Protein AF-A0A661XAY2-F1 (afdb_monomer_lite)

pLDDT: mean 92.09, std 10.61, range [42.34, 98.44]

Sequence (103 aa):
MWQAWVNGLLGVWLFIAAFLNLGANGNMWDNLIIGIIVAIVGYLMIKDKPWQAWLSIIVGIWLIIAAFIPSLIVGAGNMWNHIIVGVLVMIAGFGALGGGQNA

Radius of gyration: 13.25 Å; chains: 1; bounding box: 34×20×36 Å

Secondary structure (DSSP, 8-state):
-HHHHHHHHHHHHHHHHTTS---HHHHHHHHHHHHHHHHHHHHHTTTT-HHHHHHHHHHHHHHHHHTT-GGGTSHHHHHHHHHHHHHHHHHHHHHHHHTTS--

Structure (mmCIF, N/CA/C/O backbone):
data_AF-A0A661XAY2-F1
#
_entry.id   AF-A0A661XAY2-F1
#
loop_
_atom_site.group_PDB
_atom_site.id
_atom_site.type_symbol
_atom_site.label_atom_id
_atom_site.label_alt_id
_atom_site.label_comp_id
_atom_site.label_asym_id
_atom_site.label_entity_id
_atom_site.label_seq_id
_atom_site.pdbx_PDB_ins_code
_atom_site.Cartn_x
_atom_site.Cartn_y
_atom_site.Cartn_z
_atom_site.occupancy
_atom_site.B_iso_or_equiv
_atom_site.auth_seq_id
_atom_site.auth_comp_id
_atom_site.auth_asym_id
_atom_site.auth_atom_id
_atom_site.pdbx_PDB_model_num
ATOM 1 N N . MET A 1 1 ? -16.773 0.516 6.836 1.00 78.56 1 MET A N 1
ATOM 2 C CA . MET A 1 1 ? -17.112 -0.483 5.784 1.00 78.56 1 MET A CA 1
ATOM 3 C C . MET A 1 1 ? -16.584 -0.068 4.418 1.00 78.56 1 MET A C 1
ATOM 5 O O . MET A 1 1 ? -15.903 -0.867 3.791 1.00 78.56 1 MET A O 1
ATOM 9 N N . TRP A 1 2 ? -16.854 1.156 3.952 1.00 91.44 2 TRP A N 1
ATOM 10 C CA . TRP A 1 2 ? -16.358 1.624 2.651 1.00 91.44 2 TRP A CA 1
ATOM 11 C C . TRP A 1 2 ? -14.819 1.683 2.583 1.00 91.44 2 TRP A C 1
ATOM 13 O O . TRP A 1 2 ? -14.250 1.343 1.554 1.00 91.44 2 TRP A O 1
ATOM 23 N N . GLN A 1 3 ? -14.143 2.007 3.693 1.00 93.94 3 GLN A N 1
ATOM 24 C CA . GLN A 1 3 ? -12.677 2.036 3.797 1.00 93.94 3 GLN A CA 1
ATOM 25 C C . GLN A 1 3 ? -12.061 0.666 3.494 1.00 93.94 3 GLN A C 1
ATOM 27 O O . GLN A 1 3 ? -11.141 0.546 2.697 1.00 93.94 3 GLN A O 1
ATOM 32 N N . ALA A 1 4 ? -12.625 -0.382 4.096 1.00 92.00 4 ALA A N 1
ATOM 33 C CA . ALA A 1 4 ? -12.182 -1.758 3.921 1.00 92.00 4 ALA A CA 1
ATOM 34 C C . ALA A 1 4 ? -12.340 -2.231 2.464 1.00 92.00 4 ALA A C 1
ATOM 36 O O . ALA A 1 4 ? -11.437 -2.868 1.928 1.00 92.00 4 ALA A O 1
ATOM 37 N N . TRP A 1 5 ? -13.444 -1.855 1.805 1.00 94.25 5 TRP A N 1
ATOM 38 C CA . TRP A 1 5 ? -13.650 -2.112 0.376 1.00 94.25 5 TRP A CA 1
ATOM 39 C C . TRP A 1 5 ? -12.644 -1.377 -0.505 1.00 94.25 5 TRP A C 1
ATOM 41 O O . TRP A 1 5 ? -12.042 -2.004 -1.371 1.00 94.25 5 TRP A O 1
ATOM 51 N N . VAL A 1 6 ? -12.432 -0.078 -0.269 1.00 95.38 6 VAL A N 1
ATOM 52 C CA . VAL A 1 6 ? -11.441 0.717 -1.013 1.00 95.38 6 VAL A CA 1
ATOM 53 C C . VAL A 1 6 ? -10.060 0.094 -0.876 1.00 95.38 6 VAL A C 1
ATOM 55 O O . VAL A 1 6 ? -9.405 -0.160 -1.880 1.00 95.38 6 VAL A O 1
ATOM 58 N N . ASN A 1 7 ? -9.645 -0.223 0.348 1.00 94.94 7 ASN A N 1
ATOM 59 C CA . ASN A 1 7 ? -8.351 -0.836 0.593 1.00 94.94 7 ASN A CA 1
ATOM 60 C C . ASN A 1 7 ? -8.242 -2.191 -0.123 1.00 94.94 7 ASN A C 1
ATOM 62 O O . ASN A 1 7 ? -7.321 -2.405 -0.898 1.00 94.94 7 ASN A O 1
ATOM 66 N N . GLY A 1 8 ? -9.239 -3.068 0.028 1.00 95.25 8 GLY A N 1
ATOM 67 C CA . GLY A 1 8 ? -9.253 -4.369 -0.643 1.00 95.25 8 GLY A CA 1
ATOM 68 C C . GLY A 1 8 ? -9.122 -4.255 -2.165 1.00 95.25 8 GLY A C 1
ATOM 69 O O . GLY A 1 8 ? -8.300 -4.946 -2.763 1.00 95.25 8 GLY A O 1
ATOM 70 N N . LEU A 1 9 ? -9.864 -3.331 -2.784 1.00 97.62 9 LEU A N 1
ATOM 71 C CA . LEU A 1 9 ? -9.795 -3.071 -4.225 1.00 97.62 9 LEU A CA 1
ATOM 72 C C . LEU A 1 9 ? -8.442 -2.500 -4.666 1.00 97.62 9 LEU A C 1
ATOM 74 O O . LEU A 1 9 ? -7.945 -2.896 -5.717 1.00 97.62 9 LEU A O 1
ATOM 78 N N . LEU A 1 10 ? -7.817 -1.625 -3.873 1.00 97.62 10 LEU A N 1
ATOM 79 C CA . LEU A 1 10 ? -6.466 -1.122 -4.156 1.00 97.62 10 LEU A CA 1
ATOM 80 C C . LEU A 1 10 ? -5.421 -2.239 -4.096 1.00 97.62 10 LEU A C 1
ATOM 82 O O . LEU A 1 10 ? -4.508 -2.272 -4.917 1.00 97.62 10 LEU A O 1
ATOM 86 N N . GLY A 1 11 ? -5.583 -3.190 -3.175 1.00 96.06 11 GLY A N 1
A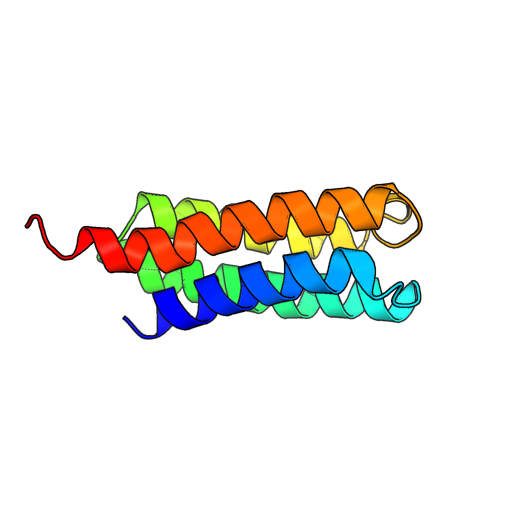TOM 87 C CA . GLY A 1 11 ? -4.742 -4.382 -3.129 1.00 96.06 11 GLY A CA 1
ATOM 88 C C . GLY A 1 11 ? -4.897 -5.267 -4.371 1.00 96.06 11 GLY A C 1
ATOM 89 O O . GLY A 1 11 ? -3.899 -5.720 -4.932 1.00 96.06 11 GLY A O 1
ATOM 90 N N . VAL A 1 12 ? -6.135 -5.467 -4.842 1.00 97.81 12 VAL A N 1
ATOM 91 C CA . VAL A 1 12 ? -6.411 -6.189 -6.100 1.00 97.81 12 VAL A CA 1
ATOM 92 C C . VAL A 1 12 ? -5.782 -5.462 -7.287 1.00 97.81 12 VAL A C 1
ATOM 94 O O . VAL A 1 12 ? -5.141 -6.095 -8.123 1.00 97.81 12 VAL A O 1
ATOM 97 N N . TRP A 1 13 ? -5.936 -4.138 -7.352 1.00 97.75 13 TRP A N 1
ATOM 98 C CA . TRP A 1 13 ? -5.338 -3.322 -8.404 1.00 97.75 13 TRP A CA 1
ATOM 99 C C . TRP A 1 13 ? -3.815 -3.477 -8.446 1.00 97.75 13 TRP A C 1
ATOM 101 O O . TRP A 1 13 ? -3.290 -3.813 -9.502 1.00 97.75 13 TRP A O 1
ATOM 111 N N . LEU A 1 14 ? -3.117 -3.327 -7.314 1.00 96.69 14 LEU A N 1
ATOM 112 C CA . LEU A 1 14 ? -1.660 -3.505 -7.239 1.00 96.69 14 LEU A CA 1
ATOM 113 C C . LEU A 1 14 ? -1.227 -4.900 -7.693 1.00 96.69 14 LEU A C 1
ATOM 115 O O . LEU A 1 14 ? -0.265 -5.043 -8.443 1.00 96.69 14 LEU A O 1
ATOM 119 N N . PHE A 1 15 ? -1.962 -5.936 -7.286 1.00 97.12 15 PHE A N 1
ATOM 120 C CA . PHE A 1 15 ? -1.672 -7.296 -7.726 1.00 97.12 15 PHE A CA 1
ATOM 121 C C . PHE A 1 15 ? -1.774 -7.436 -9.251 1.00 97.12 15 PHE A C 1
ATOM 123 O O . PHE A 1 15 ? -0.908 -8.048 -9.867 1.00 97.12 15 PHE A O 1
ATOM 130 N N . ILE A 1 16 ? -2.798 -6.844 -9.872 1.00 96.75 16 ILE A N 1
ATOM 131 C CA . ILE A 1 16 ? -2.952 -6.841 -11.334 1.00 96.75 16 ILE A CA 1
ATOM 132 C C . ILE A 1 16 ? -1.854 -5.992 -11.994 1.00 96.75 16 ILE A C 1
ATOM 134 O O . ILE A 1 16 ? -1.270 -6.423 -12.989 1.00 96.75 16 ILE A O 1
ATOM 138 N N . ALA A 1 17 ? -1.536 -4.823 -11.430 1.00 94.19 17 ALA A N 1
ATOM 139 C CA . ALA A 1 17 ? -0.535 -3.887 -11.943 1.00 94.19 17 ALA A CA 1
ATOM 140 C C . ALA A 1 17 ? 0.855 -4.525 -12.087 1.00 94.19 17 ALA A C 1
ATOM 142 O O . ALA A 1 17 ? 1.561 -4.225 -13.054 1.00 94.19 17 ALA A O 1
ATOM 143 N N . ALA A 1 18 ? 1.186 -5.496 -11.226 1.00 94.00 18 ALA A N 1
ATOM 144 C CA . ALA A 1 18 ? 2.412 -6.289 -11.318 1.00 94.00 18 ALA A CA 1
ATOM 145 C C . ALA A 1 18 ? 2.632 -6.928 -12.703 1.00 94.00 18 ALA A C 1
ATOM 147 O O . ALA A 1 18 ? 3.775 -7.153 -13.107 1.00 94.00 18 ALA A O 1
ATOM 148 N N . PHE A 1 19 ? 1.552 -7.206 -13.438 1.00 94.31 19 PHE A N 1
ATOM 149 C CA . PHE A 1 19 ? 1.576 -7.881 -14.737 1.00 94.31 19 PHE A CA 1
ATOM 150 C C . PHE A 1 19 ? 1.356 -6.935 -15.928 1.00 94.31 19 PHE A C 1
ATOM 152 O O . PHE A 1 19 ? 1.498 -7.363 -17.073 1.00 94.31 19 PHE A O 1
ATOM 159 N N . LEU A 1 20 ? 1.036 -5.656 -15.694 1.00 89.75 20 LEU A N 1
ATOM 160 C CA . LEU A 1 20 ? 0.697 -4.694 -16.754 1.00 89.75 20 LEU A CA 1
ATOM 161 C C . LEU A 1 20 ? 1.917 -4.026 -17.414 1.00 89.75 20 LEU A C 1
ATOM 163 O O . LEU A 1 20 ? 1.743 -3.253 -18.352 1.00 89.75 20 LEU A O 1
ATOM 167 N N . ASN A 1 21 ? 3.138 -4.327 -16.951 1.00 84.44 21 ASN A N 1
ATOM 168 C CA . ASN A 1 21 ? 4.404 -3.772 -17.454 1.00 84.44 21 ASN A CA 1
ATOM 169 C C . ASN A 1 21 ? 4.336 -2.252 -17.711 1.00 84.44 21 ASN A C 1
ATOM 171 O O . ASN A 1 21 ? 4.684 -1.757 -18.787 1.00 84.44 21 ASN A O 1
ATOM 175 N N . LEU A 1 22 ? 3.836 -1.511 -16.718 1.00 86.69 22 LEU A N 1
ATOM 176 C CA . LEU A 1 22 ? 3.797 -0.054 -16.768 1.00 86.69 22 LEU A CA 1
ATOM 177 C C . LEU A 1 22 ? 5.231 0.488 -16.869 1.00 86.69 22 LEU A C 1
ATOM 179 O O . LEU A 1 22 ? 6.159 -0.031 -16.247 1.00 86.69 22 LEU A O 1
ATOM 183 N N . GLY A 1 23 ? 5.421 1.548 -17.656 1.00 90.69 23 GLY A N 1
ATOM 184 C CA . GLY A 1 23 ? 6.717 2.219 -17.751 1.00 90.69 23 GLY A CA 1
ATOM 185 C C . GLY A 1 23 ? 7.158 2.801 -16.403 1.00 90.69 23 GLY A C 1
ATOM 186 O O . GLY A 1 23 ? 6.329 3.053 -15.531 1.00 90.69 23 GLY A O 1
ATOM 187 N N . ALA A 1 24 ? 8.454 3.084 -16.248 1.00 91.19 24 ALA A N 1
ATOM 188 C CA . ALA A 1 24 ? 9.030 3.521 -14.972 1.00 91.19 24 ALA A CA 1
ATOM 189 C C . ALA A 1 24 ? 8.302 4.729 -14.347 1.00 91.19 24 ALA A C 1
ATOM 191 O O . ALA A 1 24 ? 7.912 4.701 -13.184 1.00 91.19 24 ALA A O 1
ATOM 192 N N . ASN A 1 25 ? 8.032 5.768 -15.144 1.00 94.12 25 ASN A N 1
ATOM 193 C CA . ASN A 1 25 ? 7.262 6.925 -14.679 1.00 94.12 25 ASN A CA 1
ATOM 194 C C . ASN A 1 25 ? 5.837 6.538 -14.246 1.00 94.12 25 ASN A C 1
ATOM 196 O O . ASN A 1 25 ? 5.327 7.086 -13.276 1.00 94.12 25 ASN A O 1
ATOM 200 N N . GLY A 1 26 ? 5.207 5.581 -14.935 1.00 94.06 26 GLY A N 1
ATOM 201 C CA . GLY A 1 26 ? 3.889 5.061 -14.574 1.00 94.06 26 GLY A CA 1
ATOM 202 C C . GLY A 1 26 ? 3.903 4.354 -13.219 1.00 94.06 26 GLY A C 1
ATOM 203 O O . GLY A 1 26 ? 3.107 4.707 -12.359 1.00 94.06 26 GLY A O 1
ATOM 204 N N . ASN A 1 27 ? 4.851 3.437 -12.995 1.00 95.44 27 ASN A N 1
ATOM 205 C CA . ASN A 1 27 ? 4.998 2.730 -11.714 1.00 95.44 27 ASN A CA 1
ATOM 206 C C . ASN A 1 27 ? 5.321 3.675 -10.550 1.00 95.44 27 ASN A C 1
ATOM 208 O O . ASN A 1 27 ? 4.830 3.472 -9.443 1.00 95.44 27 ASN A O 1
ATOM 212 N N . MET A 1 28 ? 6.117 4.723 -10.789 1.00 96.06 28 MET A N 1
ATOM 213 C CA . MET A 1 28 ? 6.385 5.745 -9.774 1.00 96.06 28 MET A CA 1
ATOM 214 C C . MET A 1 28 ? 5.084 6.414 -9.309 1.00 96.06 28 MET A C 1
ATOM 216 O O . MET A 1 28 ? 4.818 6.488 -8.110 1.00 96.06 28 MET A O 1
ATOM 220 N N . TRP A 1 29 ? 4.268 6.891 -10.254 1.00 97.19 29 TRP A N 1
ATOM 221 C CA . TRP A 1 29 ? 3.000 7.548 -9.936 1.00 97.19 29 TRP A CA 1
ATOM 222 C C . TRP A 1 29 ? 1.967 6.586 -9.348 1.00 97.19 29 TRP A C 1
ATOM 224 O O . TRP A 1 29 ? 1.263 6.970 -8.417 1.00 97.19 29 TRP A O 1
ATOM 234 N N . ASP A 1 30 ? 1.912 5.348 -9.838 1.00 96.19 30 ASP A N 1
ATOM 235 C CA . ASP A 1 30 ? 1.055 4.287 -9.302 1.00 96.19 30 ASP A CA 1
ATOM 236 C C . ASP A 1 30 ? 1.368 4.039 -7.816 1.00 96.19 30 ASP A C 1
ATOM 238 O O . ASP A 1 30 ? 0.498 4.211 -6.957 1.00 96.19 30 ASP A O 1
ATOM 242 N N . ASN A 1 31 ? 2.643 3.797 -7.490 1.00 96.25 31 ASN A N 1
ATOM 243 C CA . ASN A 1 31 ? 3.104 3.605 -6.114 1.00 96.25 31 ASN A CA 1
ATOM 244 C C . ASN A 1 31 ? 2.805 4.822 -5.220 1.00 96.25 31 ASN A C 1
ATOM 246 O O . ASN A 1 31 ? 2.324 4.653 -4.099 1.00 96.25 31 ASN A O 1
ATOM 250 N N . LEU A 1 32 ? 3.039 6.050 -5.702 1.00 97.44 32 LEU A N 1
ATOM 251 C CA . LEU A 1 32 ? 2.758 7.267 -4.928 1.00 97.44 32 LEU A CA 1
ATOM 252 C C . LEU A 1 32 ? 1.271 7.424 -4.614 1.00 97.44 32 LEU A C 1
ATOM 254 O O . LEU A 1 32 ? 0.896 7.591 -3.453 1.00 97.44 32 LEU A O 1
ATOM 258 N N . ILE A 1 33 ? 0.426 7.392 -5.644 1.00 98.06 33 ILE A N 1
ATOM 259 C CA . ILE A 1 33 ? -1.005 7.672 -5.505 1.00 98.06 33 ILE A CA 1
ATOM 260 C C . ILE A 1 33 ? -1.654 6.598 -4.636 1.00 98.06 33 ILE A C 1
ATOM 262 O O . ILE A 1 33 ? -2.361 6.922 -3.678 1.00 98.06 33 ILE A O 1
ATOM 266 N N . ILE A 1 34 ? -1.378 5.324 -4.917 1.00 97.94 34 ILE A N 1
ATOM 267 C CA . ILE A 1 34 ? -1.968 4.222 -4.157 1.00 97.94 34 ILE A CA 1
ATOM 268 C C . ILE A 1 34 ? -1.431 4.208 -2.734 1.00 97.94 34 ILE A C 1
ATOM 270 O O . ILE A 1 34 ? -2.218 4.049 -1.804 1.00 97.94 34 ILE A O 1
ATOM 274 N N . GLY A 1 35 ? -0.130 4.433 -2.540 1.00 97.56 35 GLY A N 1
ATOM 275 C CA . GLY A 1 35 ? 0.471 4.500 -1.210 1.00 97.56 35 GLY A CA 1
ATOM 276 C C . GLY A 1 35 ? -0.185 5.553 -0.320 1.00 97.56 35 GLY A C 1
ATOM 277 O O . GLY A 1 35 ? -0.552 5.260 0.821 1.00 97.56 35 GLY A O 1
ATOM 278 N N . ILE A 1 36 ? -0.431 6.749 -0.864 1.00 98.44 36 ILE A N 1
ATOM 279 C CA . ILE A 1 36 ? -1.136 7.828 -0.159 1.00 98.44 36 ILE A CA 1
ATOM 280 C C . ILE A 1 36 ? -2.566 7.411 0.199 1.00 98.44 36 ILE A C 1
ATOM 282 O O . ILE A 1 36 ? -2.976 7.562 1.353 1.00 98.44 36 ILE A O 1
ATOM 286 N N . ILE A 1 37 ? -3.326 6.869 -0.758 1.00 98.25 37 ILE A N 1
ATOM 287 C CA . ILE A 1 37 ? -4.720 6.476 -0.512 1.00 98.25 37 ILE A CA 1
ATOM 288 C C . ILE A 1 37 ? -4.782 5.365 0.543 1.00 98.25 37 ILE A C 1
ATOM 290 O O . ILE A 1 37 ? -5.553 5.480 1.495 1.00 98.25 37 ILE A O 1
ATOM 294 N N . VAL A 1 38 ? -3.948 4.329 0.425 1.00 98.06 38 VAL A N 1
ATOM 295 C CA . VAL A 1 38 ? -3.879 3.207 1.374 1.00 98.06 38 VAL A CA 1
ATOM 296 C C . VAL A 1 38 ? -3.520 3.696 2.783 1.00 98.06 38 VAL A C 1
ATOM 298 O O . VAL A 1 38 ? -4.150 3.274 3.755 1.00 98.06 38 VAL A O 1
ATOM 301 N N . ALA A 1 39 ? -2.575 4.633 2.917 1.00 97.50 39 ALA A N 1
ATOM 302 C CA . ALA A 1 39 ? -2.208 5.196 4.215 1.00 97.50 39 ALA A CA 1
ATOM 303 C C . ALA A 1 39 ? -3.358 5.992 4.860 1.00 97.50 39 ALA A C 1
ATOM 305 O O . ALA A 1 39 ? -3.655 5.803 6.043 1.00 97.50 39 ALA A O 1
ATOM 306 N N . ILE A 1 40 ? -4.043 6.842 4.083 1.00 97.88 40 ILE A N 1
ATOM 307 C CA . ILE A 1 40 ? -5.197 7.624 4.559 1.00 97.88 40 ILE A CA 1
ATOM 308 C C . ILE A 1 40 ? -6.343 6.692 4.961 1.00 97.88 40 ILE A C 1
ATOM 310 O O . ILE A 1 40 ? -6.902 6.823 6.050 1.00 97.88 40 ILE A O 1
ATOM 314 N N . VAL A 1 41 ? -6.681 5.727 4.106 1.00 96.00 41 VAL A N 1
ATOM 315 C CA . VAL A 1 41 ? -7.745 4.749 4.363 1.00 96.00 41 VAL A CA 1
ATOM 316 C C . VAL A 1 41 ? -7.429 3.925 5.612 1.00 96.00 41 VAL A C 1
ATOM 318 O O . VAL A 1 41 ? -8.303 3.761 6.463 1.00 96.00 41 VAL A O 1
ATOM 321 N N . GLY A 1 42 ? -6.177 3.492 5.777 1.00 95.31 42 GLY A N 1
ATOM 322 C CA . GLY A 1 42 ? -5.698 2.829 6.986 1.00 95.31 42 GLY A CA 1
ATOM 323 C C . GLY A 1 42 ? -5.892 3.677 8.241 1.00 95.31 42 GLY A C 1
ATOM 324 O O . GLY A 1 42 ? -6.467 3.203 9.219 1.00 95.31 42 GLY A O 1
ATOM 325 N N . TYR A 1 43 ? -5.502 4.952 8.205 1.00 96.50 43 TYR A N 1
ATOM 326 C CA . TYR A 1 43 ? -5.703 5.877 9.324 1.00 96.50 43 TYR A CA 1
ATOM 327 C C . TYR A 1 43 ? -7.182 6.014 9.716 1.00 96.50 43 TYR A C 1
ATOM 329 O O . TYR A 1 43 ? -7.530 5.942 10.898 1.00 96.50 43 TYR A O 1
ATOM 337 N N . LEU A 1 44 ? -8.073 6.121 8.728 1.00 94.62 44 LEU A N 1
ATOM 338 C CA . LEU A 1 44 ? -9.520 6.202 8.954 1.00 94.62 44 LEU A CA 1
ATOM 339 C C . LEU A 1 44 ? -10.123 4.912 9.540 1.00 94.62 44 LEU A C 1
ATOM 341 O O . LEU A 1 44 ? -11.250 4.949 10.032 1.00 94.62 44 LEU A O 1
ATOM 345 N N . MET A 1 45 ? -9.399 3.788 9.509 1.00 91.38 45 MET A N 1
ATOM 346 C CA . MET A 1 45 ? -9.840 2.492 10.040 1.00 91.38 45 MET A CA 1
ATOM 347 C C . MET A 1 45 ? -9.362 2.200 11.472 1.00 91.38 45 MET A C 1
ATOM 349 O O . MET A 1 45 ? -9.812 1.211 12.054 1.00 91.38 45 MET A O 1
ATOM 353 N N . ILE A 1 46 ? -8.484 3.029 12.060 1.00 92.75 46 ILE A N 1
ATOM 354 C CA . ILE A 1 46 ? -7.805 2.737 13.344 1.00 92.75 46 ILE A CA 1
ATOM 355 C C . ILE A 1 46 ? -8.784 2.365 14.465 1.00 92.75 46 ILE A C 1
ATOM 357 O O . ILE A 1 46 ? -8.514 1.440 15.229 1.00 92.75 46 ILE A O 1
ATOM 361 N N . LYS A 1 47 ? -9.915 3.074 14.564 1.00 88.06 47 LYS A N 1
ATOM 362 C CA . LYS A 1 47 ? -10.889 2.886 15.650 1.00 88.06 47 LYS A CA 1
ATOM 363 C C . LYS A 1 47 ? -11.660 1.571 15.547 1.00 88.06 47 LYS A C 1
ATOM 365 O O . LYS A 1 47 ? -11.999 0.993 16.572 1.00 88.06 47 LYS A O 1
ATOM 370 N N . ASP A 1 48 ? -11.909 1.101 14.328 1.00 87.00 48 ASP A N 1
ATOM 371 C CA . ASP A 1 48 ? -12.786 -0.046 14.089 1.00 87.00 48 ASP A CA 1
ATOM 372 C C . ASP A 1 48 ? -12.000 -1.359 14.002 1.00 87.00 48 ASP A C 1
ATOM 374 O O . ASP A 1 48 ? -12.481 -2.413 14.426 1.00 87.00 48 ASP A O 1
ATOM 378 N N . LYS A 1 49 ? -10.812 -1.314 13.382 1.00 89.75 49 LYS A N 1
ATOM 379 C CA . LYS A 1 49 ? -10.022 -2.487 12.974 1.00 89.75 49 LYS A CA 1
ATOM 380 C C . LYS A 1 49 ? -8.521 -2.179 13.109 1.00 89.75 49 LYS A C 1
ATOM 382 O O . LYS A 1 49 ? -7.845 -1.965 12.102 1.00 89.75 49 LYS A O 1
ATOM 387 N N . PRO A 1 50 ? -7.984 -2.117 14.344 1.00 90.69 50 PRO A N 1
ATOM 388 C CA . PRO A 1 50 ? -6.684 -1.505 14.617 1.00 90.69 50 PRO A CA 1
ATOM 389 C C . PRO A 1 50 ? -5.517 -2.216 13.928 1.00 90.69 50 PRO A C 1
ATOM 391 O O . PRO A 1 50 ? -4.658 -1.550 13.357 1.00 90.69 50 PRO A O 1
ATOM 39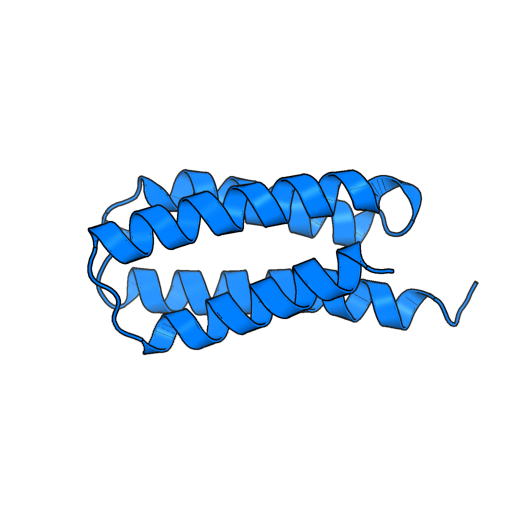4 N N . TRP A 1 51 ? -5.472 -3.552 13.927 1.00 94.25 51 TRP A N 1
ATOM 395 C CA . TRP A 1 51 ? -4.351 -4.261 13.301 1.00 94.25 51 TRP A CA 1
ATOM 396 C C . TRP A 1 51 ? -4.369 -4.121 11.771 1.00 94.25 51 TRP A C 1
ATOM 398 O O . TRP A 1 51 ? -3.319 -3.898 11.170 1.00 94.25 51 TRP A O 1
ATOM 408 N N . GLN A 1 52 ? -5.551 -4.170 11.141 1.00 95.00 52 GLN A N 1
ATOM 409 C CA . GLN A 1 52 ? -5.704 -3.944 9.699 1.00 95.00 52 GLN A CA 1
ATOM 410 C C . GLN A 1 52 ? -5.370 -2.500 9.316 1.00 95.00 52 GLN A C 1
ATOM 412 O O . GLN A 1 52 ? -4.738 -2.255 8.287 1.00 95.00 52 GLN A O 1
ATOM 417 N N . ALA A 1 53 ? -5.775 -1.543 10.150 1.00 94.94 53 ALA A N 1
ATOM 418 C CA . ALA A 1 53 ? -5.466 -0.132 9.982 1.00 94.94 53 ALA A CA 1
ATOM 419 C C . ALA A 1 53 ? -3.953 0.109 9.994 1.00 94.94 53 ALA A C 1
ATOM 421 O O . ALA A 1 53 ? -3.422 0.692 9.051 1.00 94.94 53 ALA A O 1
ATOM 422 N N . TRP A 1 54 ? -3.247 -0.408 11.002 1.00 97.06 54 TRP A N 1
ATOM 423 C CA . TRP A 1 54 ? -1.792 -0.278 11.094 1.00 97.06 54 TRP A CA 1
ATOM 424 C C . TRP A 1 54 ? -1.063 -0.963 9.943 1.00 97.06 54 TRP A C 1
ATOM 426 O O . TRP A 1 54 ? -0.150 -0.364 9.377 1.00 97.06 54 TRP A O 1
ATOM 436 N N . LEU A 1 55 ? -1.497 -2.163 9.541 1.00 97.12 55 LEU A N 1
ATOM 437 C CA . LEU A 1 55 ? -0.950 -2.834 8.362 1.00 97.12 55 LEU A CA 1
ATOM 438 C C . LEU A 1 55 ? -1.086 -1.950 7.112 1.00 97.12 55 LEU A C 1
ATOM 440 O O . LEU A 1 55 ? -0.113 -1.748 6.393 1.00 97.12 55 LEU A O 1
ATOM 444 N N . SER A 1 56 ? -2.264 -1.364 6.894 1.00 97.31 56 SER A N 1
ATOM 445 C CA . SER A 1 56 ? -2.518 -0.472 5.755 1.00 97.31 56 SER A CA 1
ATOM 446 C C . SER A 1 56 ? -1.649 0.781 5.806 1.00 97.31 56 SER A C 1
ATOM 448 O O . SER A 1 56 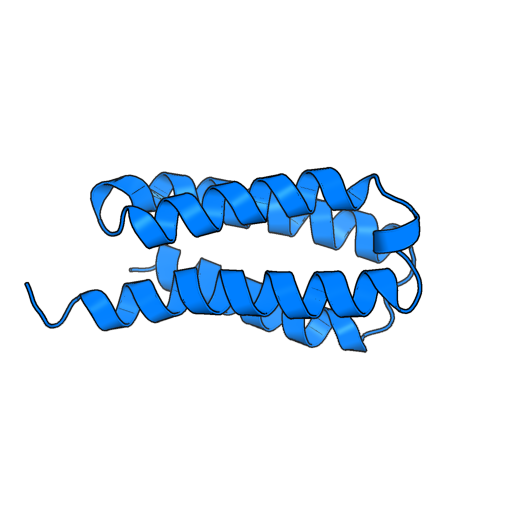? -1.031 1.135 4.814 1.00 97.31 56 SER A O 1
ATOM 450 N N . ILE A 1 57 ? -1.538 1.428 6.968 1.00 97.69 57 ILE A N 1
ATOM 451 C CA . ILE A 1 57 ? -0.708 2.629 7.137 1.00 97.69 57 ILE A CA 1
ATOM 452 C C . ILE A 1 57 ? 0.749 2.328 6.786 1.00 97.69 57 ILE A C 1
ATOM 454 O O . ILE A 1 57 ? 1.351 3.046 5.990 1.00 97.69 57 ILE A O 1
ATOM 458 N N . ILE A 1 58 ? 1.304 1.250 7.342 1.00 98.31 58 ILE A N 1
ATOM 459 C CA . ILE A 1 58 ? 2.701 0.866 7.118 1.00 98.31 58 ILE A CA 1
ATOM 460 C C . ILE A 1 58 ? 2.938 0.541 5.641 1.00 98.31 58 ILE A C 1
ATOM 462 O O . ILE A 1 58 ? 3.908 1.020 5.055 1.00 98.31 58 ILE A O 1
ATOM 466 N N . VAL A 1 59 ? 2.042 -0.227 5.020 1.00 98.12 59 VAL A N 1
ATOM 467 C CA . VAL A 1 59 ? 2.171 -0.619 3.610 1.00 98.12 59 VAL A CA 1
ATOM 468 C C . VAL A 1 59 ? 1.974 0.575 2.666 1.00 98.12 59 VAL A C 1
ATOM 470 O O . VAL A 1 59 ? 2.694 0.701 1.677 1.00 98.12 59 VAL A O 1
ATOM 473 N N . GLY A 1 60 ? 1.063 1.494 2.989 1.00 97.75 60 GLY A N 1
ATOM 474 C CA . GLY A 1 60 ? 0.875 2.736 2.240 1.00 97.75 60 GLY A CA 1
ATOM 475 C C . GLY A 1 60 ? 2.105 3.645 2.303 1.00 97.75 60 GLY A C 1
ATOM 476 O O . GLY A 1 60 ? 2.563 4.143 1.277 1.00 97.75 60 GLY A O 1
ATOM 477 N N . ILE A 1 61 ? 2.710 3.789 3.487 1.00 98.38 61 ILE A N 1
ATOM 478 C CA . ILE A 1 61 ? 3.977 4.519 3.657 1.00 98.38 61 ILE A CA 1
ATOM 479 C C . ILE A 1 61 ? 5.108 3.837 2.877 1.00 98.38 61 ILE A C 1
ATOM 481 O O . ILE A 1 61 ? 5.884 4.517 2.206 1.00 98.38 61 ILE A O 1
ATOM 485 N N . TRP A 1 62 ? 5.188 2.505 2.920 1.00 98.31 62 TRP A N 1
ATOM 486 C CA . TRP A 1 62 ? 6.168 1.750 2.141 1.00 98.31 62 TRP A CA 1
ATOM 487 C C . TRP A 1 62 ? 6.050 2.027 0.640 1.00 98.31 62 TRP A C 1
ATOM 489 O O . TRP A 1 62 ? 7.065 2.288 0.004 1.00 98.31 62 TRP A O 1
ATOM 499 N N . LEU A 1 63 ? 4.840 2.034 0.075 1.00 97.75 63 LEU A N 1
ATOM 500 C CA . LEU A 1 63 ? 4.621 2.342 -1.343 1.00 97.75 63 LEU A CA 1
ATOM 501 C C . LEU A 1 63 ? 5.130 3.734 -1.737 1.00 97.75 63 LEU A C 1
ATOM 503 O O . LEU A 1 63 ? 5.770 3.882 -2.778 1.00 97.75 63 LEU A O 1
ATOM 507 N N . ILE A 1 64 ? 4.908 4.737 -0.884 1.00 98.12 64 ILE A N 1
ATOM 508 C CA . ILE A 1 64 ? 5.422 6.096 -1.104 1.00 98.12 64 ILE A CA 1
ATOM 509 C C . ILE A 1 64 ? 6.951 6.079 -1.163 1.00 98.12 64 ILE A C 1
ATOM 511 O O . ILE A 1 64 ? 7.539 6.692 -2.049 1.00 98.12 64 ILE A O 1
ATOM 515 N N . ILE A 1 65 ? 7.602 5.352 -0.252 1.00 97.88 65 ILE A N 1
ATOM 516 C CA . ILE A 1 65 ? 9.063 5.201 -0.242 1.00 97.88 65 ILE A CA 1
ATOM 517 C C . ILE A 1 65 ? 9.533 4.430 -1.487 1.00 97.88 65 ILE A C 1
ATOM 519 O O . ILE A 1 65 ? 10.485 4.846 -2.147 1.00 97.88 65 ILE A O 1
ATOM 523 N N . ALA A 1 66 ? 8.848 3.341 -1.844 1.00 96.00 66 ALA A N 1
ATOM 524 C CA . ALA A 1 66 ? 9.178 2.485 -2.981 1.00 96.00 66 ALA A CA 1
ATOM 525 C C . ALA A 1 66 ? 9.127 3.236 -4.319 1.00 96.00 66 ALA A C 1
ATOM 527 O O . ALA A 1 66 ? 9.916 2.934 -5.214 1.00 96.00 66 ALA A O 1
ATOM 528 N N . ALA A 1 67 ? 8.277 4.260 -4.439 1.00 95.75 67 ALA A N 1
ATOM 529 C CA . ALA A 1 67 ? 8.225 5.125 -5.614 1.00 95.75 67 ALA A CA 1
ATOM 530 C C . ALA A 1 67 ? 9.529 5.893 -5.889 1.00 95.75 67 ALA A C 1
ATOM 532 O O . ALA A 1 67 ? 9.719 6.386 -6.995 1.00 95.75 67 ALA A O 1
ATOM 533 N N . PHE A 1 68 ? 10.444 5.982 -4.924 1.00 96.00 68 PHE A N 1
ATOM 534 C CA . PHE A 1 68 ? 11.744 6.633 -5.100 1.00 96.00 68 PHE A CA 1
ATOM 535 C C . PHE A 1 68 ? 12.912 5.640 -5.156 1.00 96.00 68 PHE A C 1
ATOM 537 O O . PHE A 1 68 ? 14.068 6.058 -5.190 1.00 96.00 68 PHE A O 1
ATOM 544 N N . ILE A 1 69 ? 12.634 4.331 -5.183 1.00 95.44 69 ILE A N 1
ATOM 545 C CA . ILE A 1 69 ? 13.648 3.276 -5.264 1.00 95.44 69 ILE A CA 1
ATOM 546 C C . ILE A 1 69 ? 13.672 2.724 -6.699 1.00 95.44 69 ILE A C 1
ATOM 548 O O . ILE A 1 69 ? 12.779 1.963 -7.068 1.00 95.44 69 ILE A O 1
ATOM 552 N N . PRO A 1 70 ? 14.699 3.025 -7.521 1.00 92.50 70 PRO A N 1
ATOM 553 C CA . PRO A 1 70 ? 14.714 2.653 -8.941 1.00 92.50 70 PRO A CA 1
ATOM 554 C C . PRO A 1 70 ? 14.523 1.154 -9.216 1.00 92.50 70 PRO A C 1
ATOM 556 O O . PRO A 1 70 ? 13.853 0.779 -10.178 1.00 92.50 70 PRO A O 1
ATOM 559 N N . SER A 1 71 ? 15.064 0.285 -8.356 1.00 92.50 71 SER A N 1
ATOM 560 C CA . SER A 1 71 ? 14.933 -1.174 -8.484 1.00 92.50 71 SER A CA 1
ATOM 561 C C . SER A 1 71 ? 13.517 -1.700 -8.225 1.00 92.50 71 SER A C 1
ATOM 563 O O . SER A 1 71 ? 13.218 -2.830 -8.606 1.00 92.50 71 SER A O 1
ATOM 565 N N . LEU A 1 72 ? 12.647 -0.902 -7.600 1.00 91.31 72 LEU A N 1
ATOM 566 C CA . LEU A 1 72 ? 11.252 -1.251 -7.307 1.00 91.31 72 LEU A CA 1
ATOM 567 C C . LEU A 1 72 ? 10.259 -0.627 -8.290 1.00 91.31 72 LEU A C 1
ATOM 569 O O . LEU A 1 72 ? 9.059 -0.806 -8.129 1.00 91.31 72 LEU A O 1
ATOM 573 N N 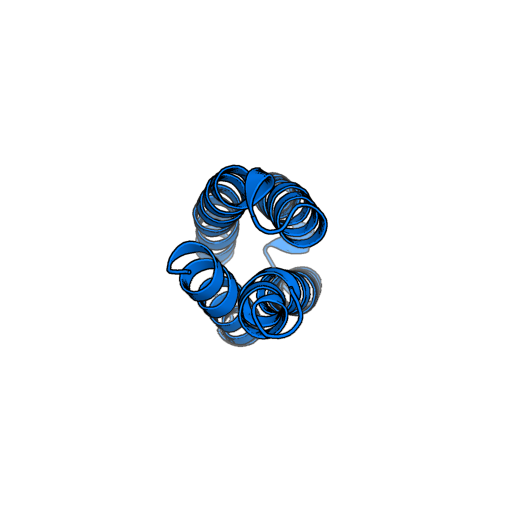. ILE A 1 73 ? 10.753 0.086 -9.303 1.00 90.88 73 ILE A N 1
ATOM 574 C CA . ILE A 1 73 ? 9.942 0.778 -10.313 1.00 90.88 73 ILE A CA 1
ATOM 575 C C . ILE A 1 73 ? 10.077 0.095 -11.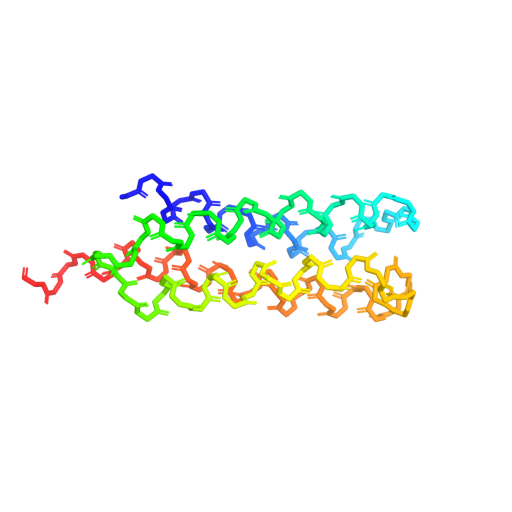688 1.00 90.88 73 ILE A C 1
ATOM 577 O O . ILE A 1 73 ? 9.246 0.295 -12.574 1.00 90.88 73 ILE A O 1
ATOM 581 N N . VAL A 1 74 ? 11.105 -0.745 -11.884 1.00 89.25 74 VAL A N 1
ATOM 582 C CA . VAL A 1 74 ? 11.384 -1.436 -13.156 1.00 89.25 74 VAL A CA 1
ATOM 583 C C . VAL A 1 74 ? 11.753 -2.906 -12.932 1.00 89.25 74 VAL A C 1
ATOM 585 O O . VAL A 1 74 ? 12.398 -3.266 -11.949 1.00 89.25 74 VAL A O 1
ATOM 588 N N . GLY A 1 75 ? 11.380 -3.765 -13.886 1.00 87.50 75 GLY A N 1
ATOM 589 C CA . GLY A 1 75 ? 11.805 -5.165 -13.937 1.00 87.50 75 GLY A CA 1
ATOM 590 C C . GLY A 1 75 ? 11.188 -6.041 -12.842 1.00 87.50 75 GLY A C 1
ATOM 591 O O . GLY A 1 75 ? 10.094 -5.777 -12.347 1.00 87.50 75 GLY A O 1
ATOM 592 N N . ALA A 1 76 ? 11.894 -7.112 -12.466 1.00 91.56 76 ALA A N 1
ATOM 593 C CA . ALA A 1 76 ? 11.382 -8.113 -11.526 1.00 91.56 76 ALA A CA 1
ATOM 594 C C . ALA A 1 76 ? 11.124 -7.552 -10.114 1.00 91.56 76 ALA A C 1
ATOM 596 O O . ALA A 1 76 ? 10.212 -8.019 -9.435 1.00 91.56 76 ALA A O 1
ATOM 597 N N . GLY A 1 77 ? 11.889 -6.544 -9.679 1.00 91.19 77 GLY A N 1
ATOM 598 C CA . GLY A 1 77 ? 11.703 -5.911 -8.370 1.00 91.19 77 GLY A CA 1
ATOM 599 C C . GLY A 1 77 ? 10.355 -5.197 -8.246 1.00 91.19 77 GLY A C 1
ATOM 600 O O . GLY A 1 77 ? 9.673 -5.368 -7.239 1.00 91.19 77 GLY A O 1
ATOM 601 N N . ASN A 1 78 ? 9.925 -4.489 -9.298 1.00 93.38 78 ASN A N 1
ATOM 602 C CA . ASN A 1 78 ? 8.595 -3.874 -9.357 1.00 93.38 78 ASN A CA 1
ATOM 603 C C . ASN A 1 78 ? 7.478 -4.918 -9.266 1.00 93.38 78 ASN A C 1
ATOM 605 O O . ASN A 1 78 ? 6.567 -4.775 -8.455 1.00 93.38 78 ASN A O 1
ATOM 609 N N . MET A 1 79 ? 7.584 -5.997 -10.049 1.00 94.69 79 MET A N 1
ATOM 610 C CA . MET A 1 79 ? 6.588 -7.072 -10.058 1.00 94.69 79 MET A CA 1
ATOM 611 C C . MET A 1 79 ? 6.405 -7.681 -8.660 1.00 94.69 79 MET A C 1
ATOM 613 O O . MET A 1 79 ? 5.285 -7.773 -8.163 1.00 94.69 79 MET A O 1
ATOM 617 N N . TRP A 1 80 ? 7.500 -8.056 -7.991 1.00 96.94 80 TRP A N 1
ATOM 618 C CA . TRP A 1 80 ? 7.427 -8.625 -6.643 1.00 96.94 80 TRP A CA 1
ATOM 619 C C . TRP A 1 80 ? 6.938 -7.620 -5.599 1.00 96.94 80 TRP A C 1
ATOM 621 O O . TRP A 1 80 ? 6.155 -7.997 -4.727 1.00 96.94 80 TRP A O 1
ATOM 631 N N . ASN A 1 81 ? 7.341 -6.350 -5.703 1.00 96.19 81 ASN A N 1
ATOM 632 C CA . ASN A 1 81 ? 6.836 -5.286 -4.838 1.00 96.19 81 ASN A CA 1
ATOM 633 C C . ASN A 1 81 ? 5.309 -5.166 -4.950 1.00 96.19 81 ASN A C 1
ATOM 635 O O . ASN A 1 81 ? 4.613 -5.250 -3.941 1.00 96.19 81 ASN A O 1
ATOM 639 N N . HIS A 1 82 ? 4.783 -5.058 -6.169 1.00 96.31 82 HIS A N 1
ATOM 640 C CA . HIS A 1 82 ? 3.346 -4.963 -6.430 1.00 96.31 82 HIS A CA 1
ATOM 641 C C . HIS A 1 82 ? 2.562 -6.191 -5.960 1.00 96.31 82 HIS A C 1
ATOM 643 O O . HIS A 1 82 ? 1.526 -6.030 -5.317 1.00 96.31 82 HIS A O 1
ATOM 649 N N . ILE A 1 83 ? 3.074 -7.406 -6.187 1.00 97.69 83 ILE A N 1
ATOM 650 C CA . ILE A 1 83 ? 2.432 -8.642 -5.710 1.00 97.69 83 ILE A CA 1
ATOM 651 C C . ILE A 1 83 ? 2.343 -8.656 -4.180 1.00 97.69 83 ILE A C 1
ATOM 653 O O . ILE A 1 83 ? 1.260 -8.857 -3.630 1.00 97.69 83 ILE A O 1
ATOM 657 N N . ILE A 1 84 ? 3.466 -8.446 -3.485 1.00 97.88 84 ILE A N 1
ATOM 658 C CA . ILE A 1 84 ? 3.524 -8.555 -2.020 1.00 97.88 84 ILE A CA 1
ATOM 659 C C . ILE A 1 84 ? 2.654 -7.478 -1.375 1.00 97.88 84 ILE A C 1
ATOM 661 O O . ILE A 1 84 ? 1.805 -7.780 -0.535 1.00 97.88 84 ILE A O 1
ATOM 665 N N . VAL A 1 85 ? 2.833 -6.226 -1.793 1.00 97.69 85 VAL A N 1
ATOM 666 C CA . VAL A 1 85 ? 2.062 -5.093 -1.275 1.00 97.69 85 VAL A CA 1
ATOM 667 C C . VAL A 1 85 ? 0.579 -5.276 -1.595 1.00 97.69 85 VAL A C 1
ATOM 669 O O . VAL A 1 85 ? -0.247 -5.139 -0.696 1.00 97.69 85 VAL A O 1
ATOM 672 N N . GLY A 1 86 ? 0.231 -5.656 -2.827 1.00 95.56 86 GLY A N 1
ATOM 673 C CA . GLY A 1 86 ? -1.155 -5.897 -3.226 1.00 95.56 86 GLY A CA 1
ATOM 674 C C . GLY A 1 86 ? -1.845 -6.935 -2.341 1.00 95.56 86 GLY A C 1
ATOM 675 O O . GLY A 1 86 ? -2.943 -6.692 -1.839 1.00 95.56 86 GLY A O 1
ATOM 676 N N . VAL A 1 87 ? -1.171 -8.051 -2.049 1.00 97.62 8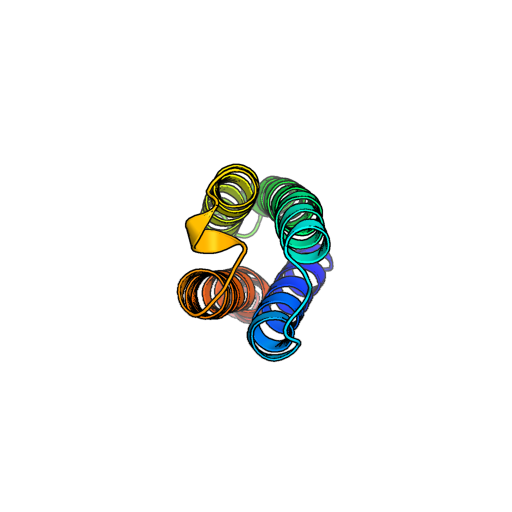7 VAL A N 1
ATOM 677 C CA . VAL A 1 87 ? -1.684 -9.087 -1.135 1.00 97.62 87 VAL A CA 1
ATOM 678 C C . VAL A 1 87 ? -1.872 -8.562 0.288 1.00 97.62 87 VAL A C 1
ATOM 680 O O . VAL A 1 87 ? -2.927 -8.790 0.883 1.00 97.62 87 VAL A O 1
ATOM 683 N N . LEU A 1 88 ? -0.902 -7.829 0.837 1.00 97.69 88 LEU A N 1
ATOM 684 C CA . LEU A 1 88 ? -1.015 -7.266 2.187 1.00 97.69 88 LEU A CA 1
ATOM 685 C C . LEU A 1 88 ? -2.186 -6.281 2.301 1.00 97.69 88 LEU A C 1
ATOM 687 O O . LEU A 1 88 ? -2.946 -6.331 3.271 1.00 97.69 88 LEU A O 1
ATOM 691 N N . VAL A 1 89 ? -2.369 -5.426 1.294 1.00 97.12 89 VAL A N 1
ATOM 692 C CA . VAL A 1 89 ? -3.474 -4.463 1.246 1.00 97.12 89 VAL A CA 1
ATOM 693 C C . VAL A 1 89 ? -4.824 -5.183 1.074 1.00 97.12 89 VAL A C 1
ATOM 695 O O . VAL A 1 89 ? -5.793 -4.821 1.745 1.00 97.12 89 VAL A O 1
ATOM 698 N N . MET A 1 90 ? -4.896 -6.257 0.274 1.00 96.06 90 MET A N 1
ATOM 699 C CA . MET A 1 90 ? -6.096 -7.106 0.179 1.00 96.06 90 MET A CA 1
ATOM 700 C C . MET A 1 90 ? -6.467 -7.731 1.525 1.00 96.06 90 MET A C 1
ATOM 702 O O . MET A 1 90 ? -7.634 -7.694 1.917 1.00 96.06 90 MET A O 1
ATOM 706 N N . ILE A 1 91 ? -5.486 -8.275 2.252 1.00 95.19 91 ILE A N 1
ATOM 707 C CA . ILE A 1 91 ? -5.696 -8.866 3.581 1.00 95.19 91 ILE A CA 1
ATOM 708 C C . ILE A 1 91 ? -6.197 -7.803 4.561 1.00 95.19 91 ILE A C 1
ATOM 710 O O . ILE A 1 91 ? -7.169 -8.040 5.282 1.00 95.19 91 ILE A O 1
ATOM 714 N N . ALA A 1 92 ? -5.581 -6.621 4.566 1.00 93.62 92 ALA A N 1
ATOM 715 C CA . ALA A 1 92 ? -6.000 -5.526 5.431 1.00 93.62 92 ALA A CA 1
ATOM 716 C C . ALA A 1 92 ? -7.427 -5.043 5.105 1.00 93.62 92 ALA A C 1
ATOM 718 O O . ALA A 1 92 ? -8.226 -4.801 6.010 1.00 93.62 92 ALA A O 1
ATOM 719 N N . GLY A 1 93 ? -7.767 -4.929 3.819 1.00 92.31 93 GLY A N 1
ATOM 720 C CA . GLY A 1 93 ? -9.089 -4.515 3.355 1.00 92.31 93 GLY A CA 1
ATOM 721 C C . GLY A 1 93 ? -10.170 -5.570 3.577 1.00 92.31 93 GLY A C 1
ATOM 722 O O . GLY A 1 93 ? -11.078 -5.380 4.384 1.00 92.31 93 GLY A O 1
ATOM 723 N N . PHE A 1 94 ? -10.084 -6.711 2.897 1.00 92.75 94 PHE A N 1
ATOM 724 C CA . PHE A 1 94 ? -11.127 -7.738 2.960 1.00 92.75 94 PHE A CA 1
ATOM 725 C C . PHE A 1 94 ? -11.180 -8.448 4.319 1.00 92.75 94 PHE A C 1
ATOM 727 O O . PHE A 1 94 ? -12.268 -8.774 4.797 1.00 92.75 94 PHE A O 1
ATOM 734 N N . GLY A 1 95 ? -10.046 -8.605 5.009 1.00 89.00 95 GLY A N 1
ATOM 735 C CA . GLY A 1 95 ? -10.025 -9.125 6.379 1.00 89.00 95 GLY A CA 1
ATOM 736 C C . GLY A 1 95 ? -10.775 -8.225 7.369 1.00 89.00 95 GLY A C 1
ATOM 737 O O . GLY A 1 95 ? -11.395 -8.719 8.314 1.00 89.00 95 GLY A O 1
ATOM 738 N N . ALA A 1 96 ? -10.793 -6.908 7.140 1.00 86.56 96 ALA A N 1
ATOM 739 C CA . ALA A 1 96 ? -11.587 -5.976 7.939 1.00 86.56 96 ALA A CA 1
ATOM 740 C C . ALA A 1 96 ? -13.106 -6.122 7.715 1.00 86.56 96 ALA A C 1
ATOM 742 O O . ALA A 1 96 ? -13.874 -5.763 8.611 1.00 86.56 96 ALA A O 1
ATOM 743 N N . LEU A 1 97 ? -13.545 -6.672 6.573 1.00 83.38 97 LEU A N 1
ATOM 744 C CA . LEU A 1 97 ? -14.960 -6.963 6.293 1.00 83.38 97 LEU A CA 1
ATOM 745 C C . LEU A 1 97 ? -15.448 -8.217 7.036 1.00 83.38 97 LEU A C 1
ATOM 747 O O . LEU A 1 97 ? -16.545 -8.212 7.589 1.00 83.38 97 LEU A O 1
ATOM 751 N N . GLY A 1 98 ? -14.631 -9.276 7.082 1.00 70.81 98 GLY A N 1
ATOM 752 C CA . GLY A 1 98 ? -14.979 -10.537 7.754 1.00 70.81 98 GLY A CA 1
ATOM 753 C C . GLY A 1 98 ? -14.989 -10.441 9.284 1.00 70.81 98 GLY A C 1
ATOM 754 O O . GLY A 1 98 ? -15.781 -11.103 9.949 1.00 70.81 98 GLY A O 1
ATOM 755 N N . GLY A 1 99 ? -14.172 -9.554 9.861 1.00 59.56 99 GLY A N 1
ATOM 756 C CA . GLY A 1 99 ? -14.099 -9.340 11.311 1.00 59.56 99 GLY A CA 1
ATOM 757 C C . GLY A 1 99 ? -15.297 -8.609 11.934 1.00 59.56 99 GLY A C 1
ATOM 758 O O . GLY A 1 99 ? -15.201 -8.197 13.087 1.00 59.56 99 GLY A O 1
ATOM 759 N N . GLY A 1 100 ? -16.375 -8.358 11.183 1.00 53.34 100 GLY A N 1
ATOM 760 C CA . GLY A 1 100 ? -17.624 -7.767 11.682 1.00 53.34 100 GLY A CA 1
ATOM 761 C C . GLY A 1 100 ? -18.654 -8.779 12.202 1.00 53.34 100 GLY A C 1
ATOM 762 O O . GLY A 1 100 ? -19.672 -8.352 12.725 1.00 53.34 100 GLY A O 1
ATOM 763 N N . GLN A 1 101 ? -18.416 -10.090 12.061 1.00 49.59 101 GLN A N 1
ATOM 764 C CA . GLN A 1 101 ? -19.393 -11.132 12.429 1.00 49.59 101 GLN A CA 1
ATOM 765 C C . GLN A 1 101 ? -19.193 -11.739 13.832 1.00 49.59 101 GLN A C 1
ATOM 767 O O . GLN A 1 101 ? -20.036 -12.510 14.270 1.00 49.59 101 GLN A O 1
ATOM 772 N N . ASN A 1 102 ? -18.122 -11.378 14.552 1.00 43.56 102 ASN A N 1
ATOM 773 C CA . ASN A 1 102 ? -17.752 -12.005 15.832 1.00 43.56 102 ASN A CA 1
ATOM 774 C C . ASN A 1 102 ? -17.598 -11.002 16.998 1.00 43.56 102 ASN A C 1
ATOM 776 O O . ASN A 1 102 ? -16.730 -11.203 17.847 1.00 43.56 102 ASN A O 1
ATOM 780 N N . ALA A 1 103 ? -18.372 -9.913 17.030 1.00 42.34 103 ALA A N 1
ATOM 781 C CA . ALA A 1 103 ? -18.393 -8.973 18.158 1.00 42.34 103 ALA A CA 1
ATOM 782 C C . ALA A 1 103 ? -19.818 -8.768 18.669 1.00 42.34 103 ALA A C 1
ATOM 784 O O . ALA A 1 103 ? -20.699 -8.526 17.814 1.00 42.34 103 ALA A O 1
#

Foldseek 3Di:
DVLLVVLLVLLVVLLVVLVVQDALVRLLVSLQVSLVSQLVSLVVCCVQQNVLSVLSNVLSVVSNVLSPPSQCRDDPNVSVNSNVSSVSSNCSRVVSVVVPPPD